Protein AF-A0A1B6HDX4-F1 (afdb_monomer_lite)

Secondary structure (DSSP, 8-state):
-HHHHHHHHHHHHHHHTT-HHHHHIIIIIS--GGGHHHHHHHHHHTHHHHHHSHHHHT--HHHHHHHHH-S--SS-HHHHHHHHHHHHHHHS-TT-TT--HHHHHGGGGGGS-GGGS-HHHIIIIITT-

Organism: NCBI:txid320908

InterPro domains:
  IPR011705 BTB/Kelch-associated [PF07707] (25-124)
  IPR011705 BTB/Kelch-associated 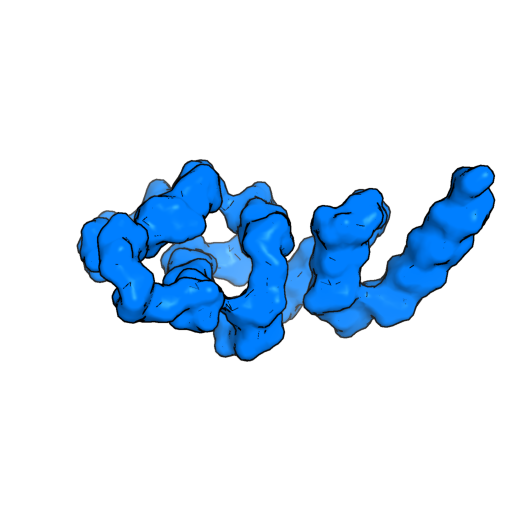[SM00875] (26-127)

Sequence (129 aa):
MTKLKTLSSAYLMNECKNNIRDSLKCAVILDIKEMEPTATEILQSDIKHFLSTNDFKLLDRKIIEFILKLEHLDIEEIELWWALMSWVKYNYDEDTPGTTVREKLGNMLSYVRFLAMSQKEFAEEVVKT

Structure (mmCIF, N/CA/C/O backbone):
data_AF-A0A1B6HDX4-F1
#
_entry.id   AF-A0A1B6HDX4-F1
#
loop_
_atom_site.group_PDB
_atom_site.id
_atom_site.type_symbol
_atom_site.label_atom_id
_atom_site.label_alt_id
_atom_site.label_comp_id
_atom_site.label_asym_id
_atom_site.label_entity_id
_atom_site.label_seq_id
_atom_site.pdbx_PDB_ins_code
_atom_site.Cartn_x
_atom_site.Cartn_y
_atom_site.Cartn_z
_atom_site.occupancy
_atom_site.B_iso_or_equiv
_atom_site.auth_seq_id
_atom_site.auth_comp_id
_atom_site.auth_asym_id
_atom_site.auth_atom_id
_atom_site.pdbx_PDB_model_num
ATOM 1 N N . MET A 1 1 ? 11.974 1.152 -33.489 1.00 61.34 1 MET A N 1
ATOM 2 C CA . MET A 1 1 ? 11.739 1.643 -32.110 1.00 61.34 1 MET A CA 1
ATOM 3 C C . MET A 1 1 ? 12.077 0.627 -31.014 1.00 61.34 1 MET A C 1
ATOM 5 O O . MET A 1 1 ? 12.470 1.055 -29.939 1.00 61.34 1 MET A O 1
ATOM 9 N N . THR A 1 2 ? 12.007 -0.686 -31.258 1.00 72.06 2 THR A N 1
ATOM 10 C CA . THR A 1 2 ? 12.210 -1.731 -30.228 1.00 72.06 2 THR A CA 1
ATOM 11 C C . THR A 1 2 ? 13.604 -1.728 -29.587 1.00 72.06 2 THR A C 1
ATOM 13 O O . THR A 1 2 ? 13.704 -1.793 -28.371 1.00 72.06 2 THR A O 1
ATOM 16 N N . LYS A 1 3 ? 14.677 -1.552 -30.375 1.00 79.00 3 LYS A N 1
ATOM 17 C CA . LYS A 1 3 ? 16.061 -1.529 -29.854 1.00 79.00 3 LYS A CA 1
ATOM 18 C C . LYS A 1 3 ? 16.321 -0.394 -28.859 1.00 79.00 3 LYS A C 1
ATOM 20 O O . LYS A 1 3 ? 17.008 -0.610 -27.870 1.00 79.00 3 LYS A O 1
ATOM 25 N N . LEU A 1 4 ? 15.766 0.794 -29.117 1.00 79.38 4 LEU A N 1
ATOM 26 C CA . LEU A 1 4 ? 15.914 1.937 -28.214 1.00 79.38 4 LEU A CA 1
ATOM 27 C C . LEU A 1 4 ? 15.199 1.665 -26.888 1.00 79.38 4 LEU A C 1
ATOM 29 O O . LEU A 1 4 ? 15.804 1.849 -25.843 1.00 79.38 4 LEU A O 1
ATOM 33 N N . LYS A 1 5 ? 13.965 1.138 -26.936 1.00 79.69 5 LYS A N 1
ATOM 34 C CA . LYS A 1 5 ? 13.219 0.760 -25.726 1.00 79.69 5 LYS A CA 1
ATOM 35 C C . LYS A 1 5 ? 14.004 -0.255 -24.888 1.00 79.69 5 LYS A C 1
ATOM 37 O O . LYS A 1 5 ? 14.185 -0.031 -23.702 1.00 79.69 5 LYS A O 1
ATOM 42 N N . THR A 1 6 ? 14.539 -1.310 -25.506 1.00 83.06 6 THR A N 1
ATOM 43 C CA . THR A 1 6 ? 15.330 -2.332 -24.799 1.00 83.06 6 THR A CA 1
ATOM 44 C C . THR A 1 6 ? 16.599 -1.761 -24.159 1.00 83.06 6 THR A C 1
ATOM 46 O O . THR A 1 6 ? 16.883 -2.066 -23.005 1.00 83.06 6 THR A O 1
ATOM 49 N N . LEU A 1 7 ? 17.350 -0.916 -24.875 1.00 85.75 7 LEU A N 1
ATOM 50 C CA . LEU A 1 7 ? 18.563 -0.288 -24.336 1.00 85.75 7 LEU A CA 1
ATOM 51 C C . LEU A 1 7 ? 18.247 0.670 -23.182 1.00 85.75 7 LEU A C 1
ATOM 53 O O . LEU A 1 7 ? 18.924 0.637 -22.159 1.00 85.75 7 LEU A O 1
ATOM 57 N N . SER A 1 8 ? 17.203 1.491 -23.326 1.00 87.06 8 SER A N 1
ATOM 58 C CA . SER A 1 8 ? 16.762 2.409 -22.276 1.00 87.06 8 SER A CA 1
ATOM 59 C C . SER A 1 8 ? 16.264 1.665 -21.038 1.00 87.06 8 SER A C 1
ATOM 61 O O . SER A 1 8 ? 16.616 2.058 -19.932 1.00 87.06 8 SER A O 1
ATOM 63 N N . SER A 1 9 ? 15.512 0.571 -21.206 1.00 86.94 9 SER A N 1
ATOM 64 C CA . SER A 1 9 ? 15.091 -0.276 -20.087 1.00 86.94 9 SER A CA 1
ATOM 65 C C . SER A 1 9 ? 16.294 -0.875 -19.366 1.00 86.94 9 SER A C 1
ATOM 67 O O . SER A 1 9 ? 16.408 -0.692 -18.164 1.00 86.94 9 SER A O 1
ATOM 69 N N . ALA A 1 10 ? 17.236 -1.502 -20.079 1.00 88.94 10 ALA A N 1
ATOM 70 C CA . ALA A 1 10 ? 18.422 -2.096 -19.455 1.00 88.94 10 ALA A CA 1
ATOM 71 C C . ALA A 1 10 ? 19.260 -1.067 -18.674 1.00 88.94 10 ALA A C 1
ATOM 73 O O . ALA A 1 10 ? 19.734 -1.356 -17.576 1.00 88.94 10 ALA A O 1
ATOM 74 N N . TYR A 1 11 ? 19.405 0.145 -19.220 1.00 91.50 11 TYR A N 1
ATOM 75 C CA . TYR A 1 11 ? 20.074 1.247 -18.534 1.00 91.50 11 TYR A CA 1
ATOM 76 C C . TYR A 1 11 ? 19.335 1.647 -17.248 1.00 91.50 11 TYR A C 1
ATOM 78 O O . TYR A 1 11 ? 19.930 1.639 -16.175 1.00 91.50 11 TYR A O 1
ATOM 86 N N . LEU A 1 12 ? 18.028 1.923 -17.333 1.00 89.31 12 LEU A N 1
ATOM 87 C CA . LEU A 1 12 ? 17.214 2.312 -16.176 1.00 89.31 12 LEU A CA 1
ATOM 88 C C . LEU A 1 12 ? 17.190 1.230 -15.095 1.00 89.31 12 LEU A C 1
ATOM 90 O O . LEU A 1 12 ? 17.316 1.543 -13.917 1.00 89.31 12 LEU A O 1
ATOM 94 N N . MET A 1 13 ? 17.095 -0.042 -15.484 1.00 88.56 13 MET A N 1
ATOM 95 C CA . MET A 1 13 ? 17.151 -1.155 -14.540 1.00 88.56 13 MET A CA 1
ATOM 96 C C . MET A 1 13 ? 18.455 -1.146 -13.740 1.00 88.56 13 MET A C 1
ATOM 98 O O . MET A 1 13 ? 18.437 -1.351 -12.530 1.00 88.56 13 MET A O 1
ATOM 102 N N . ASN A 1 14 ? 19.592 -0.882 -14.387 1.00 90.94 14 ASN A N 1
ATOM 103 C CA . ASN A 1 14 ? 20.873 -0.861 -13.692 1.00 90.94 14 ASN A CA 1
ATOM 104 C C . ASN A 1 14 ? 21.015 0.326 -12.730 1.00 90.94 14 ASN A C 1
ATOM 106 O O . ASN A 1 14 ? 21.530 0.143 -11.628 1.00 90.94 14 ASN A O 1
ATOM 110 N N . GLU A 1 15 ? 20.568 1.512 -13.141 1.00 91.19 15 GLU A N 1
ATOM 111 C CA . GLU A 1 15 ? 20.725 2.737 -12.352 1.00 91.19 15 GLU A CA 1
ATOM 112 C C . GLU A 1 15 ? 19.704 2.836 -11.209 1.00 91.19 15 GLU A C 1
ATOM 114 O O . GLU A 1 15 ? 20.027 3.311 -10.122 1.00 91.19 15 GLU A O 1
ATOM 119 N N . CYS A 1 16 ? 18.472 2.365 -11.421 1.00 90.56 16 CYS A N 1
ATOM 120 C CA . CYS A 1 16 ? 17.381 2.552 -10.466 1.00 90.56 16 CYS A CA 1
ATOM 121 C C . CYS A 1 16 ? 17.292 1.457 -9.392 1.00 90.56 16 CYS A C 1
ATOM 123 O O . CYS A 1 16 ? 16.670 1.699 -8.359 1.00 90.56 16 CYS A O 1
ATOM 125 N N . LYS A 1 17 ? 17.930 0.291 -9.580 1.00 87.12 17 LYS A N 1
ATOM 126 C CA . LYS A 1 17 ? 17.814 -0.895 -8.697 1.00 87.12 17 LYS A CA 1
ATOM 127 C C . LYS A 1 17 ? 18.252 -0.718 -7.239 1.00 87.12 17 LYS A C 1
ATOM 129 O O . LYS A 1 17 ? 18.082 -1.636 -6.458 1.00 87.12 17 LYS A O 1
ATOM 134 N N . ASN A 1 18 ? 18.862 0.405 -6.869 1.00 88.25 18 ASN A N 1
ATOM 135 C CA . ASN A 1 18 ? 19.285 0.662 -5.485 1.00 88.25 18 ASN A CA 1
ATOM 136 C C . ASN A 1 18 ? 18.431 1.737 -4.797 1.00 88.25 18 ASN A C 1
ATOM 138 O O . ASN A 1 18 ? 18.654 2.051 -3.632 1.00 88.25 18 ASN A O 1
ATOM 142 N N . ASN A 1 19 ? 17.480 2.337 -5.515 1.00 91.31 19 ASN A N 1
ATOM 143 C CA . ASN A 1 19 ? 16.580 3.346 -4.980 1.00 91.31 19 ASN A CA 1
ATOM 144 C C . ASN A 1 19 ? 15.139 2.862 -5.133 1.00 91.31 19 ASN A C 1
ATOM 146 O O . ASN A 1 19 ? 14.654 2.678 -6.249 1.00 91.31 19 ASN A O 1
ATOM 150 N N . ILE A 1 20 ? 14.445 2.683 -4.009 1.00 93.50 20 ILE A N 1
ATOM 151 C CA . ILE A 1 20 ? 13.087 2.139 -4.005 1.00 93.50 20 ILE A CA 1
ATOM 152 C C . ILE A 1 20 ? 12.113 2.983 -4.835 1.00 93.50 20 ILE A C 1
ATOM 154 O O . ILE A 1 20 ? 11.350 2.447 -5.634 1.00 93.50 20 ILE A O 1
ATOM 158 N N . ARG A 1 21 ? 12.172 4.313 -4.722 1.00 93.69 21 ARG A N 1
ATOM 159 C CA . ARG A 1 21 ? 11.274 5.213 -5.453 1.00 93.69 21 ARG A CA 1
ATOM 160 C C . ARG A 1 21 ? 11.500 5.107 -6.955 1.00 93.69 21 ARG A C 1
ATOM 162 O O . ARG A 1 21 ? 10.538 5.063 -7.720 1.00 93.69 21 ARG A O 1
ATOM 169 N N . ASP A 1 22 ? 12.755 5.077 -7.380 1.00 94.12 22 ASP A N 1
ATOM 170 C CA . ASP A 1 22 ? 13.087 5.033 -8.800 1.00 94.12 22 ASP A CA 1
ATOM 171 C C . ASP A 1 22 ? 12.817 3.637 -9.385 1.00 94.12 22 ASP A C 1
ATOM 173 O O . ASP A 1 22 ? 12.294 3.531 -10.495 1.00 94.12 22 ASP A O 1
ATOM 177 N N . SER A 1 23 ? 13.050 2.574 -8.608 1.00 95.12 23 SER A N 1
ATOM 178 C CA . SER A 1 23 ? 12.652 1.202 -8.951 1.00 95.12 23 SER A CA 1
ATOM 179 C C . SER A 1 23 ? 11.136 1.070 -9.119 1.00 95.12 23 SER A C 1
ATOM 181 O O . SER A 1 23 ? 10.678 0.572 -10.147 1.00 95.12 23 SER A O 1
ATOM 183 N N . LEU A 1 24 ? 10.346 1.587 -8.171 1.00 96.19 24 LEU A N 1
ATOM 184 C CA . LEU A 1 24 ? 8.881 1.594 -8.247 1.00 96.19 24 LEU A CA 1
ATOM 185 C C . LEU A 1 24 ? 8.370 2.416 -9.437 1.00 96.19 24 LEU A C 1
ATOM 187 O O . LEU A 1 24 ? 7.452 1.991 -10.134 1.00 96.19 24 LEU A O 1
ATOM 191 N N . LYS A 1 25 ? 8.978 3.575 -9.722 1.00 95.94 25 LYS A N 1
ATOM 192 C CA . LYS A 1 25 ? 8.643 4.368 -10.917 1.00 95.94 25 LYS A CA 1
ATOM 193 C C . LYS A 1 25 ? 8.928 3.600 -12.204 1.00 95.94 25 LYS A C 1
ATOM 195 O O . LYS A 1 25 ? 8.096 3.627 -13.109 1.00 95.94 25 LYS A O 1
ATOM 200 N N . CYS A 1 26 ? 10.066 2.912 -12.291 1.00 95.81 26 CYS A N 1
ATOM 201 C CA . CYS A 1 26 ? 10.395 2.089 -13.453 1.00 95.81 26 CYS A CA 1
ATOM 202 C C . CYS A 1 26 ? 9.380 0.961 -13.646 1.00 95.81 26 CYS A C 1
ATOM 204 O O . CYS A 1 26 ? 8.860 0.799 -14.748 1.00 95.81 26 CYS A O 1
ATOM 206 N N . ALA A 1 27 ? 9.066 0.238 -12.572 1.00 96.25 27 ALA A N 1
ATOM 207 C CA . ALA A 1 27 ? 8.120 -0.868 -12.596 1.00 96.25 27 ALA A CA 1
ATOM 208 C C . ALA A 1 27 ? 6.704 -0.409 -12.988 1.00 96.25 27 ALA A C 1
ATOM 210 O O . ALA A 1 27 ? 6.111 -0.940 -13.919 1.00 96.25 27 ALA A O 1
ATOM 211 N N . VAL A 1 28 ? 6.184 0.625 -12.322 1.00 96.81 28 VAL A N 1
ATOM 212 C CA . VAL A 1 28 ? 4.751 0.957 -12.364 1.00 96.81 28 VAL A CA 1
ATOM 213 C C . VAL A 1 28 ? 4.417 2.078 -13.348 1.00 96.81 28 VAL A C 1
ATOM 215 O O . VAL A 1 28 ? 3.409 2.017 -14.050 1.00 96.81 28 VAL A O 1
ATOM 218 N N . ILE A 1 29 ? 5.228 3.138 -13.395 1.00 96.56 29 ILE A N 1
ATOM 219 C CA . ILE A 1 29 ? 4.933 4.328 -14.212 1.00 96.56 29 ILE A CA 1
ATOM 220 C C . ILE A 1 29 ? 5.486 4.169 -15.626 1.00 96.56 29 ILE A C 1
ATOM 222 O O . ILE A 1 29 ? 4.811 4.526 -16.591 1.00 96.56 29 ILE A O 1
ATOM 226 N N . LEU A 1 30 ? 6.702 3.631 -15.750 1.00 93.69 30 LEU A N 1
ATOM 227 C CA . LEU A 1 30 ? 7.348 3.380 -17.042 1.00 93.69 30 LEU A CA 1
ATOM 228 C C . LEU A 1 30 ? 7.006 2.002 -17.634 1.00 93.69 30 LEU A C 1
ATOM 230 O O . LEU A 1 30 ? 7.422 1.7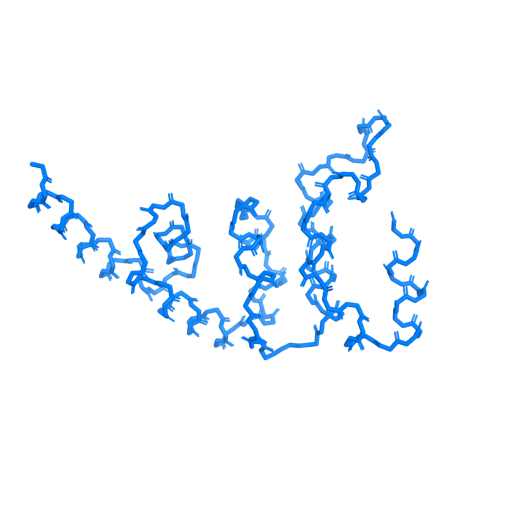27 -18.761 1.00 93.69 30 LEU A O 1
ATOM 234 N N . ASP A 1 31 ? 6.247 1.172 -16.906 1.00 93.62 31 ASP A N 1
ATOM 235 C CA . ASP A 1 31 ? 5.817 -0.177 -17.317 1.00 93.62 31 ASP A CA 1
ATOM 236 C C . ASP A 1 31 ? 7.005 -1.070 -17.734 1.00 93.62 31 ASP A C 1
ATOM 2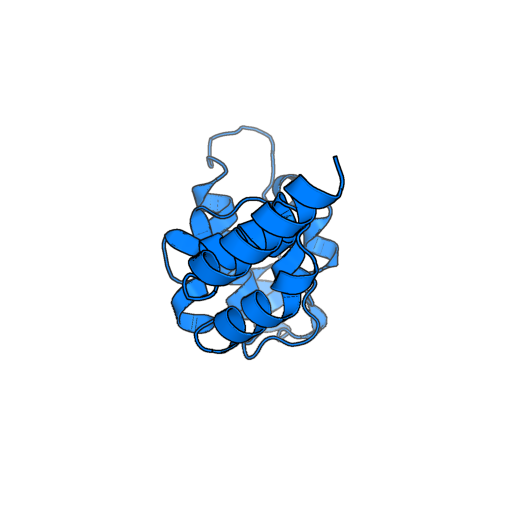38 O O . ASP A 1 31 ? 6.950 -1.827 -18.707 1.00 93.62 31 ASP A O 1
ATOM 242 N N . ILE A 1 32 ? 8.128 -0.950 -17.014 1.00 93.75 32 ILE A N 1
ATOM 243 C CA . ILE A 1 32 ? 9.281 -1.851 -17.133 1.00 93.75 32 ILE A CA 1
ATOM 244 C C . ILE A 1 32 ? 9.035 -3.009 -16.169 1.00 93.75 32 ILE A C 1
ATOM 246 O O . ILE A 1 32 ? 9.548 -3.023 -15.052 1.00 93.75 32 ILE A O 1
ATOM 250 N N . LYS A 1 33 ? 8.205 -3.964 -16.589 1.00 91.94 33 LYS A N 1
ATOM 251 C CA . LYS A 1 33 ? 7.739 -5.085 -15.753 1.00 91.94 33 LYS A CA 1
ATOM 252 C C . LYS A 1 33 ? 8.872 -5.915 -15.163 1.00 91.94 33 LYS A C 1
ATOM 254 O O . LYS A 1 33 ? 8.748 -6.460 -14.074 1.00 91.94 33 LYS A O 1
ATOM 259 N N . GLU A 1 34 ? 10.006 -5.969 -15.849 1.00 93.38 34 GLU A N 1
ATOM 260 C CA . GLU A 1 34 ? 11.215 -6.635 -15.376 1.00 93.38 34 GLU A CA 1
ATOM 261 C C . GLU A 1 34 ? 11.779 -6.010 -14.084 1.00 93.38 34 GLU A C 1
ATOM 263 O O . GLU A 1 34 ? 12.553 -6.666 -13.393 1.00 93.38 34 GLU A O 1
ATOM 268 N N . MET A 1 35 ? 11.385 -4.777 -13.731 1.00 94.06 35 MET A N 1
ATOM 269 C CA . MET A 1 35 ? 11.740 -4.128 -12.463 1.00 94.06 35 MET A CA 1
ATOM 270 C C . MET A 1 35 ? 10.814 -4.468 -11.301 1.00 94.06 35 MET A C 1
ATOM 272 O O . MET A 1 35 ? 11.189 -4.192 -10.164 1.00 94.06 35 MET A O 1
ATOM 276 N N . GLU A 1 36 ? 9.632 -5.046 -11.532 1.00 95.00 36 GLU A N 1
ATOM 277 C CA . GLU A 1 36 ? 8.693 -5.361 -10.446 1.00 95.00 36 GLU A CA 1
ATOM 278 C C . GLU A 1 36 ? 9.308 -6.268 -9.363 1.00 95.00 36 GLU A C 1
ATOM 280 O O . GLU A 1 36 ? 9.172 -5.922 -8.184 1.00 95.00 36 GLU A O 1
ATOM 285 N N . PRO A 1 37 ? 10.039 -7.359 -9.693 1.00 93.88 37 PRO A N 1
ATOM 286 C CA . PRO A 1 37 ? 10.656 -8.210 -8.675 1.00 93.88 37 PRO A CA 1
ATOM 287 C C . PRO A 1 37 ? 11.681 -7.449 -7.832 1.00 93.88 37 PRO A C 1
ATOM 289 O O . PRO A 1 37 ? 11.625 -7.492 -6.608 1.00 93.88 37 PRO A O 1
ATOM 292 N N . THR A 1 38 ? 12.563 -6.683 -8.480 1.00 93.88 38 THR A N 1
ATOM 293 C CA . THR A 1 38 ? 13.591 -5.881 -7.805 1.00 93.88 38 THR A CA 1
ATOM 294 C C . THR A 1 38 ? 12.977 -4.786 -6.934 1.00 93.88 38 THR A C 1
ATOM 296 O O . THR A 1 38 ? 13.382 -4.611 -5.791 1.00 93.88 38 THR A O 1
ATOM 299 N N . ALA A 1 39 ? 11.965 -4.070 -7.433 1.00 95.38 39 ALA A N 1
ATOM 300 C CA . ALA A 1 39 ? 11.268 -3.050 -6.656 1.00 95.38 39 ALA A CA 1
ATOM 301 C C . ALA A 1 39 ? 10.579 -3.651 -5.422 1.00 95.38 39 ALA A C 1
ATOM 303 O O . ALA A 1 39 ? 10.628 -3.059 -4.346 1.00 95.38 39 ALA A O 1
ATOM 304 N N . THR A 1 40 ? 9.975 -4.833 -5.570 1.00 95.19 40 THR A N 1
ATOM 305 C CA . THR A 1 40 ? 9.307 -5.550 -4.475 1.00 95.19 40 THR A CA 1
ATOM 306 C C . THR A 1 40 ? 10.309 -6.048 -3.436 1.00 95.19 40 THR A C 1
ATOM 308 O O . THR A 1 40 ? 10.072 -5.878 -2.245 1.00 95.19 40 THR A O 1
ATOM 311 N N . GLU A 1 41 ? 11.445 -6.598 -3.865 1.00 93.62 41 GLU A N 1
ATOM 312 C CA . GLU A 1 41 ? 12.512 -7.071 -2.974 1.00 93.62 41 GLU A CA 1
ATOM 313 C C . GLU A 1 41 ? 13.089 -5.929 -2.125 1.00 93.62 41 GLU A C 1
ATOM 315 O O . GLU A 1 41 ? 13.154 -6.033 -0.900 1.00 93.62 41 GLU A O 1
ATOM 320 N N . ILE A 1 42 ? 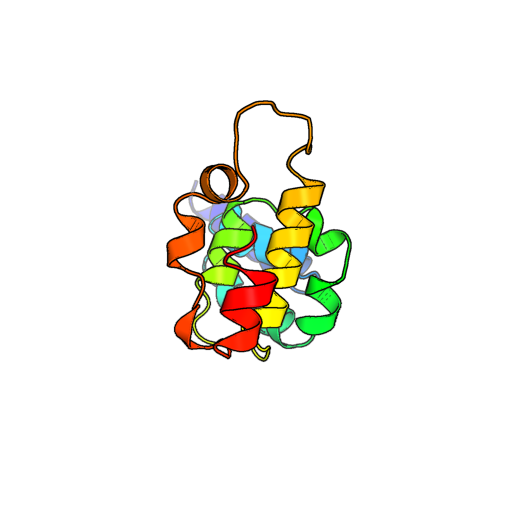13.429 -4.797 -2.755 1.00 92.94 42 ILE A N 1
ATOM 321 C CA . ILE A 1 42 ? 13.919 -3.610 -2.037 1.00 92.94 42 ILE A CA 1
ATOM 322 C C . ILE A 1 42 ? 12.848 -3.098 -1.077 1.00 92.94 42 ILE A C 1
ATOM 324 O O . ILE A 1 42 ? 13.163 -2.785 0.071 1.00 92.94 42 ILE A O 1
ATOM 328 N N . LEU A 1 43 ? 11.588 -3.027 -1.529 1.00 95.00 43 LEU A N 1
ATOM 329 C CA . LEU A 1 43 ? 10.483 -2.570 -0.694 1.00 95.00 43 LEU A CA 1
ATOM 330 C C . LEU A 1 43 ? 10.384 -3.432 0.560 1.00 95.00 43 LEU A C 1
ATOM 332 O O . LEU A 1 43 ? 10.408 -2.891 1.655 1.00 95.00 43 LEU A O 1
ATOM 336 N N . GLN A 1 44 ? 10.311 -4.755 0.400 1.00 93.75 44 GLN A N 1
ATOM 337 C CA . GLN A 1 44 ? 10.169 -5.699 1.508 1.00 93.75 44 GLN A CA 1
ATOM 338 C C . GLN A 1 44 ? 11.342 -5.631 2.488 1.00 93.75 44 GLN A C 1
ATOM 340 O O . GLN A 1 44 ? 11.120 -5.746 3.689 1.00 93.75 44 GLN A O 1
ATOM 345 N N . SER A 1 45 ? 12.565 -5.387 2.006 1.00 92.75 45 SER A N 1
ATOM 346 C CA . SER A 1 45 ? 13.752 -5.323 2.867 1.00 92.75 45 SER A CA 1
ATOM 347 C C . SER A 1 45 ? 13.725 -4.194 3.909 1.00 92.75 45 SER A C 1
ATOM 349 O O . SER A 1 45 ? 14.384 -4.317 4.939 1.00 92.75 45 SER A O 1
ATOM 351 N N . ASP A 1 46 ? 12.965 -3.118 3.664 1.00 90.44 46 ASP A N 1
ATOM 352 C CA . ASP A 1 46 ? 12.921 -1.934 4.537 1.00 90.44 46 ASP A CA 1
ATOM 353 C C . ASP A 1 46 ? 11.517 -1.299 4.624 1.00 90.44 46 ASP A C 1
ATOM 355 O O . ASP A 1 46 ? 11.359 -0.096 4.845 1.00 90.44 46 ASP A O 1
ATOM 359 N N . ILE A 1 47 ? 10.460 -2.094 4.422 1.00 94.62 47 ILE A N 1
ATOM 360 C CA . ILE A 1 47 ? 9.097 -1.580 4.210 1.00 94.62 47 ILE A CA 1
ATOM 361 C C . ILE A 1 47 ? 8.596 -0.724 5.376 1.00 94.62 47 ILE A C 1
ATOM 363 O O . ILE A 1 47 ? 8.088 0.373 5.149 1.00 94.62 47 ILE A O 1
ATOM 367 N N . LYS A 1 48 ? 8.773 -1.174 6.624 1.00 93.38 48 LYS A N 1
ATOM 368 C CA . LYS A 1 48 ? 8.298 -0.445 7.813 1.00 93.38 48 LYS A CA 1
ATOM 369 C C . LYS A 1 48 ? 8.912 0.949 7.897 1.00 93.38 48 LYS A C 1
ATOM 371 O O . LYS A 1 48 ? 8.207 1.930 8.129 1.00 93.38 48 LYS A O 1
ATOM 376 N N . HIS A 1 49 ? 10.222 1.043 7.676 1.00 93.31 49 HIS A N 1
ATOM 377 C CA . HIS A 1 49 ? 10.912 2.324 7.660 1.00 93.31 49 HIS A CA 1
ATOM 378 C C . HIS A 1 49 ? 10.450 3.160 6.466 1.00 93.31 49 HIS A C 1
ATOM 380 O O . HIS A 1 49 ? 10.021 4.296 6.669 1.00 93.31 49 HIS A O 1
ATOM 386 N N . PHE A 1 50 ? 10.427 2.595 5.254 1.00 95.12 50 PHE A N 1
ATOM 387 C CA . PHE A 1 50 ? 10.019 3.303 4.041 1.00 95.12 50 PHE A CA 1
ATOM 388 C C . PHE A 1 50 ? 8.625 3.935 4.160 1.00 95.12 50 PHE A C 1
ATOM 390 O O . PHE A 1 50 ? 8.480 5.122 3.861 1.00 95.12 50 PHE A O 1
ATOM 397 N N . LEU A 1 51 ? 7.631 3.196 4.668 1.00 95.62 51 LEU A N 1
ATOM 398 C CA . LEU A 1 51 ? 6.259 3.683 4.878 1.00 95.62 51 LEU A CA 1
ATOM 399 C C . LEU A 1 51 ? 6.177 4.909 5.805 1.00 95.62 51 LEU A C 1
ATOM 401 O O . LEU A 1 51 ? 5.268 5.727 5.668 1.00 95.62 51 LEU A O 1
ATOM 405 N N . SER A 1 52 ? 7.131 5.067 6.727 1.00 93.62 52 SER A N 1
ATOM 406 C CA . SER A 1 52 ? 7.189 6.217 7.639 1.00 93.62 52 SER A CA 1
ATOM 407 C C . SER A 1 52 ? 7.830 7.469 7.020 1.00 93.62 52 SER A C 1
ATOM 409 O O . SER A 1 52 ? 7.676 8.580 7.540 1.00 93.62 52 SER A O 1
ATOM 411 N N . THR A 1 53 ? 8.545 7.319 5.900 1.00 94.69 53 THR A N 1
ATOM 412 C CA . THR A 1 53 ? 9.311 8.405 5.278 1.00 94.69 53 THR A CA 1
ATOM 413 C C . THR A 1 53 ? 8.439 9.375 4.478 1.00 94.69 53 THR A C 1
ATOM 415 O O . THR A 1 53 ? 7.321 9.077 4.053 1.00 94.69 53 THR A O 1
ATOM 418 N N . ASN A 1 54 ? 8.984 10.562 4.199 1.00 94.25 54 ASN A N 1
ATOM 419 C CA . ASN A 1 54 ? 8.367 11.483 3.244 1.00 94.25 54 ASN A CA 1
ATOM 420 C C . ASN A 1 54 ? 8.442 10.968 1.799 1.00 94.25 54 ASN A C 1
ATOM 422 O O . ASN A 1 54 ? 7.599 11.353 0.993 1.00 94.25 54 ASN A O 1
ATOM 426 N N . ASP A 1 55 ? 9.392 10.085 1.473 1.00 93.81 55 ASP A N 1
ATOM 427 C CA . ASP A 1 55 ? 9.477 9.497 0.134 1.00 93.81 55 ASP A CA 1
ATOM 428 C C . ASP A 1 55 ? 8.226 8.677 -0.199 1.00 93.81 55 ASP A C 1
ATOM 430 O O . ASP A 1 55 ? 7.735 8.764 -1.324 1.00 93.81 55 ASP A O 1
ATOM 434 N N . PHE A 1 56 ? 7.657 7.959 0.776 1.00 96.38 56 PHE A N 1
ATOM 435 C CA . PHE A 1 56 ? 6.386 7.254 0.596 1.00 96.38 56 PHE A CA 1
ATOM 436 C C . PHE A 1 56 ? 5.223 8.217 0.306 1.00 96.38 56 PHE A C 1
ATOM 438 O O . PHE A 1 56 ? 4.433 7.996 -0.611 1.00 96.38 56 PHE A O 1
ATOM 445 N N . LYS A 1 57 ? 5.136 9.334 1.039 1.00 95.38 57 LYS A N 1
ATOM 446 C CA . LYS A 1 57 ? 4.069 10.343 0.871 1.00 95.38 57 LYS A CA 1
ATOM 447 C C . LYS A 1 57 ? 4.095 11.010 -0.507 1.00 95.38 57 LYS A C 1
ATOM 449 O O . LYS A 1 57 ? 3.057 11.452 -0.986 1.00 95.38 57 LYS A O 1
ATOM 454 N N . LEU A 1 58 ? 5.265 11.057 -1.141 1.00 95.31 58 LEU A N 1
ATOM 455 C CA . LEU A 1 58 ? 5.489 11.641 -2.466 1.00 95.31 58 LEU A CA 1
ATOM 456 C C . LEU A 1 58 ? 5.234 10.663 -3.626 1.00 95.31 58 LEU A C 1
ATOM 458 O O . LEU A 1 58 ? 5.458 11.018 -4.786 1.00 95.31 58 LEU A O 1
ATOM 462 N N . LEU A 1 59 ? 4.820 9.424 -3.345 1.00 96.88 59 LEU A N 1
ATOM 463 C CA . LEU A 1 59 ? 4.544 8.441 -4.387 1.00 96.88 59 LEU A CA 1
ATOM 464 C C . LEU A 1 59 ? 3.289 8.791 -5.189 1.00 96.88 59 LEU A C 1
ATOM 466 O O . LEU A 1 59 ? 2.294 9.286 -4.659 1.00 96.88 59 LEU A O 1
ATOM 470 N N . ASP A 1 60 ? 3.331 8.460 -6.479 1.00 96.62 60 ASP A N 1
ATOM 471 C CA . ASP A 1 60 ? 2.172 8.539 -7.364 1.00 96.62 60 ASP A CA 1
ATOM 472 C C . ASP A 1 60 ? 1.101 7.521 -6.945 1.00 96.62 60 ASP A C 1
ATOM 474 O O . ASP A 1 60 ? 1.417 6.405 -6.521 1.00 96.62 60 ASP A O 1
ATOM 478 N N . ARG A 1 61 ? -0.174 7.875 -7.134 1.00 96.19 61 ARG A N 1
ATOM 479 C CA . ARG A 1 61 ? -1.322 7.010 -6.833 1.00 96.19 61 ARG A CA 1
ATOM 480 C C . ARG A 1 61 ? -1.188 5.608 -7.438 1.00 96.19 61 ARG A C 1
ATOM 482 O O . ARG A 1 61 ? -1.526 4.638 -6.771 1.00 96.19 61 ARG A O 1
ATOM 489 N N . LYS A 1 62 ? -0.674 5.471 -8.666 1.00 96.94 62 LYS A N 1
ATOM 490 C CA . LYS A 1 62 ? -0.484 4.157 -9.307 1.00 96.94 62 LYS A CA 1
ATOM 491 C C . LYS A 1 62 ? 0.509 3.283 -8.546 1.00 96.94 62 LYS A C 1
ATOM 493 O O . LYS A 1 62 ? 0.334 2.070 -8.493 1.00 96.94 62 LYS A O 1
ATOM 498 N N . ILE A 1 63 ? 1.539 3.891 -7.957 1.00 97.75 63 ILE A N 1
ATOM 499 C CA . ILE A 1 63 ? 2.521 3.177 -7.137 1.00 97.75 63 ILE A CA 1
ATOM 500 C C . ILE A 1 63 ? 1.881 2.753 -5.812 1.00 97.75 63 ILE A C 1
ATOM 502 O O . ILE A 1 63 ? 2.076 1.619 -5.390 1.00 97.75 63 ILE A O 1
ATOM 506 N N . ILE A 1 64 ? 1.066 3.613 -5.192 1.00 97.75 64 ILE A N 1
ATOM 507 C CA . ILE A 1 64 ? 0.290 3.237 -4.000 1.00 97.75 64 ILE A CA 1
ATOM 508 C C . ILE A 1 64 ? -0.632 2.051 -4.309 1.00 97.75 64 ILE A C 1
ATOM 510 O O . ILE A 1 64 ? -0.632 1.065 -3.580 1.00 97.75 64 ILE A O 1
ATOM 514 N N . GLU A 1 65 ? -1.355 2.096 -5.430 1.00 97.31 65 GLU A N 1
ATOM 515 C CA . GLU A 1 65 ? -2.193 0.985 -5.893 1.00 97.31 65 GLU A CA 1
ATOM 516 C C . GLU A 1 65 ? -1.401 -0.303 -6.119 1.00 97.31 65 GLU A C 1
ATOM 518 O O . GLU A 1 65 ? -1.886 -1.380 -5.778 1.00 97.31 65 GLU A O 1
ATOM 523 N N . PHE A 1 66 ? -0.198 -0.208 -6.689 1.00 97.19 66 PHE A N 1
ATOM 524 C CA . PHE A 1 66 ? 0.699 -1.350 -6.850 1.00 97.19 66 PHE A CA 1
ATOM 525 C C . PHE A 1 66 ? 1.069 -1.959 -5.493 1.00 97.19 66 PHE A C 1
ATOM 527 O O . PHE A 1 66 ? 0.907 -3.162 -5.315 1.00 97.19 66 PHE A O 1
ATOM 534 N N . ILE A 1 67 ? 1.480 -1.137 -4.522 1.00 97.06 67 ILE A N 1
ATOM 535 C CA . ILE A 1 67 ? 1.864 -1.600 -3.180 1.00 97.06 67 ILE A CA 1
ATOM 536 C C . ILE A 1 67 ? 0.687 -2.289 -2.479 1.00 97.06 67 ILE A C 1
ATOM 538 O O . ILE A 1 67 ? 0.852 -3.390 -1.965 1.00 97.06 67 ILE A O 1
ATOM 542 N N . LEU A 1 68 ? -0.511 -1.693 -2.507 1.00 96.81 68 LEU A N 1
ATOM 543 C CA . LEU A 1 68 ? -1.711 -2.278 -1.889 1.00 96.81 68 LEU A CA 1
ATOM 544 C C . LEU A 1 68 ? -2.096 -3.638 -2.503 1.00 96.81 68 LEU A C 1
ATOM 546 O O . LEU A 1 68 ? -2.706 -4.468 -1.836 1.00 96.81 68 LEU A O 1
ATOM 550 N N . LYS A 1 69 ? -1.743 -3.882 -3.770 1.00 96.06 69 LYS A N 1
ATOM 551 C CA . LYS A 1 69 ? -2.020 -5.145 -4.471 1.00 96.06 69 LYS A CA 1
ATOM 552 C C . LYS A 1 69 ? -1.002 -6.250 -4.192 1.00 96.06 69 LYS A C 1
ATOM 554 O O . LYS A 1 69 ? -1.288 -7.397 -4.526 1.00 96.06 69 LYS A O 1
ATOM 559 N N . LEU A 1 70 ? 0.160 -5.943 -3.613 1.00 94.56 70 LEU A N 1
ATOM 560 C CA . LEU A 1 70 ? 1.186 -6.948 -3.326 1.00 94.56 70 LEU A CA 1
ATOM 561 C C . LEU A 1 70 ? 0.655 -7.963 -2.316 1.00 94.56 70 LEU A C 1
ATOM 563 O O . LEU A 1 70 ? 0.359 -7.596 -1.183 1.00 94.56 70 LEU A O 1
ATOM 567 N N . GLU A 1 71 ? 0.540 -9.233 -2.717 1.00 88.31 71 GLU A N 1
ATOM 568 C CA . GLU A 1 71 ? -0.020 -10.318 -1.890 1.00 88.31 71 GLU A CA 1
ATOM 569 C C . GLU A 1 71 ? 0.763 -10.560 -0.595 1.00 88.31 71 GLU A C 1
ATOM 571 O O . GLU A 1 71 ? 0.179 -10.948 0.417 1.00 88.31 71 GLU A O 1
ATOM 576 N N . HIS A 1 72 ? 2.071 -10.304 -0.622 1.00 86.31 72 HIS A N 1
ATOM 577 C CA . HIS A 1 72 ? 2.973 -10.532 0.497 1.00 86.31 72 HIS A CA 1
ATOM 578 C C . HIS A 1 72 ? 3.772 -9.267 0.805 1.00 86.31 72 HIS A C 1
ATOM 580 O O . HIS A 1 72 ? 4.584 -8.814 -0.004 1.00 86.31 72 HIS A O 1
ATOM 586 N N . LEU A 1 73 ? 3.552 -8.721 1.998 1.00 90.62 73 LEU A N 1
ATOM 587 C CA . LEU A 1 73 ? 4.326 -7.641 2.597 1.00 90.62 73 LEU A CA 1
ATOM 588 C C . LEU A 1 73 ? 4.609 -8.026 4.050 1.00 90.62 73 LEU A C 1
ATOM 590 O O . LEU A 1 73 ? 3.705 -8.494 4.737 1.00 90.62 73 LEU A O 1
ATOM 594 N N . ASP A 1 74 ? 5.845 -7.839 4.513 1.00 91.81 74 ASP A N 1
ATOM 595 C CA . ASP A 1 74 ? 6.260 -8.186 5.882 1.00 91.81 74 ASP A CA 1
ATOM 596 C C . ASP A 1 74 ? 5.872 -7.086 6.893 1.00 91.81 74 ASP A C 1
ATOM 598 O O . ASP A 1 74 ? 6.710 -6.488 7.572 1.00 91.81 74 ASP A O 1
ATOM 602 N N . ILE A 1 75 ? 4.579 -6.749 6.916 1.00 95.06 75 ILE A N 1
ATOM 603 C CA . ILE A 1 75 ? 3.957 -5.746 7.792 1.00 95.06 75 ILE A CA 1
ATOM 604 C C . ILE A 1 75 ? 2.539 -6.165 8.159 1.00 95.06 75 ILE A C 1
ATOM 606 O O . ILE A 1 75 ? 1.894 -6.937 7.447 1.00 95.06 75 ILE A O 1
ATOM 610 N N . GLU A 1 76 ? 2.024 -5.592 9.239 1.00 95.12 76 GLU A N 1
ATOM 611 C CA . GLU A 1 76 ? 0.611 -5.716 9.562 1.00 95.12 76 GLU A CA 1
ATOM 612 C C . GLU A 1 76 ? -0.222 -4.797 8.659 1.00 95.12 76 GLU A C 1
ATOM 614 O O . GLU A 1 76 ? 0.178 -3.679 8.320 1.00 95.12 76 GLU A O 1
ATOM 619 N N . GLU A 1 77 ? -1.422 -5.241 8.279 1.00 95.81 77 GLU A N 1
ATOM 620 C CA . GLU A 1 77 ? -2.289 -4.461 7.387 1.00 95.81 77 GLU A CA 1
ATOM 621 C C . GLU A 1 77 ? -2.691 -3.111 8.017 1.00 95.81 77 GLU A C 1
ATOM 623 O O . GLU A 1 77 ? -2.898 -2.126 7.308 1.00 95.81 77 GLU A O 1
ATOM 628 N N . ILE A 1 78 ? -2.747 -3.030 9.352 1.00 96.19 78 ILE A N 1
ATOM 629 C CA . ILE A 1 78 ? -3.000 -1.772 10.064 1.00 96.19 78 ILE A CA 1
ATOM 630 C C . ILE A 1 78 ? -1.860 -0.753 9.887 1.00 96.19 78 ILE A C 1
ATOM 632 O O . ILE A 1 78 ? -2.126 0.436 9.712 1.00 96.19 78 ILE A O 1
ATOM 636 N N . GLU A 1 79 ? -0.600 -1.202 9.824 1.00 96.62 79 GLU A N 1
ATOM 637 C CA . GLU A 1 79 ? 0.551 -0.329 9.553 1.00 96.62 79 GLU A CA 1
ATOM 638 C C . GLU A 1 79 ? 0.465 0.250 8.131 1.00 96.62 79 GLU A C 1
ATOM 640 O O . GLU A 1 79 ? 0.712 1.441 7.913 1.00 96.62 79 GLU A O 1
ATOM 645 N N . LEU A 1 80 ? 0.044 -0.574 7.163 1.00 96.75 80 LEU A N 1
ATOM 646 C CA . LEU A 1 80 ? -0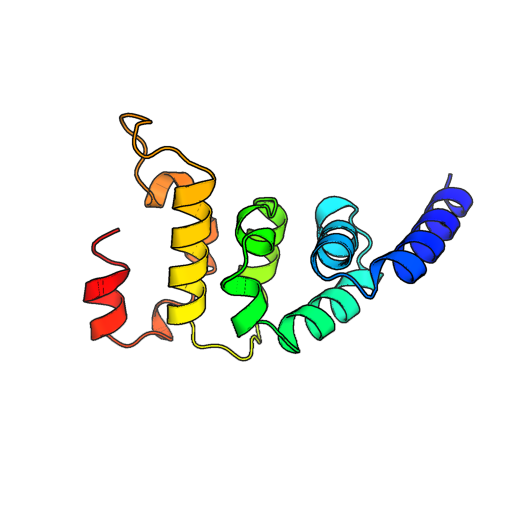.191 -0.142 5.785 1.00 96.75 80 LEU A CA 1
ATOM 647 C C . LEU A 1 80 ? -1.345 0.865 5.692 1.00 96.75 80 LEU A C 1
ATOM 649 O O . LEU A 1 80 ? -1.248 1.850 4.956 1.00 96.75 80 LEU A O 1
ATOM 653 N N . TRP A 1 81 ? -2.414 0.655 6.465 1.00 96.38 81 TRP A N 1
ATOM 654 C CA . TRP A 1 81 ? -3.533 1.592 6.557 1.00 96.38 81 TRP A CA 1
ATOM 655 C C . TRP A 1 81 ? -3.092 2.959 7.083 1.00 96.38 81 TRP A C 1
ATOM 657 O O . TRP A 1 81 ? -3.400 3.979 6.465 1.00 96.38 81 TRP A O 1
ATOM 667 N N . TRP A 1 82 ? -2.317 3.009 8.169 1.00 96.12 82 TRP A N 1
ATOM 668 C CA . TRP A 1 82 ? -1.796 4.272 8.698 1.00 96.12 82 TRP A CA 1
ATOM 669 C C . TRP A 1 82 ? -0.899 5.003 7.700 1.00 96.12 82 TRP A C 1
ATOM 671 O O . TRP A 1 82 ? -1.020 6.221 7.537 1.00 96.12 82 TRP A O 1
ATOM 681 N N . ALA A 1 83 ? -0.036 4.271 6.991 1.00 96.94 83 ALA A N 1
ATOM 682 C CA . ALA A 1 83 ? 0.782 4.847 5.931 1.00 96.94 83 ALA A CA 1
ATOM 683 C C . ALA A 1 83 ? -0.097 5.446 4.821 1.00 96.94 83 ALA A C 1
ATOM 685 O O . ALA A 1 83 ? 0.101 6.598 4.427 1.00 96.94 83 ALA A O 1
ATOM 686 N N . LEU A 1 84 ? -1.127 4.716 4.378 1.00 96.25 84 LEU A N 1
ATOM 687 C CA . LEU A 1 84 ? -2.094 5.192 3.390 1.00 96.25 84 LEU A CA 1
ATOM 688 C C . LEU A 1 84 ? -2.818 6.462 3.862 1.00 96.25 84 LEU A C 1
ATOM 690 O O . LEU A 1 84 ? -2.944 7.407 3.085 1.00 96.25 84 LEU A O 1
ATOM 694 N N . MET A 1 85 ? -3.235 6.535 5.130 1.00 94.56 85 MET A N 1
ATOM 695 C CA . MET A 1 85 ? -3.842 7.746 5.700 1.00 94.56 85 MET A CA 1
ATOM 696 C C . MET A 1 85 ? -2.869 8.925 5.704 1.00 94.56 85 MET A C 1
ATOM 698 O O . MET A 1 85 ? -3.251 10.047 5.364 1.00 94.56 85 MET A O 1
ATOM 702 N N . SER A 1 86 ? -1.598 8.676 6.027 1.00 94.31 86 SER A N 1
ATOM 703 C CA . SER A 1 86 ? -0.545 9.692 5.963 1.00 94.31 86 SER A CA 1
ATOM 704 C C . SER A 1 86 ? -0.346 10.216 4.537 1.00 94.31 86 SER A C 1
ATOM 706 O O . SER A 1 86 ? -0.242 11.426 4.331 1.00 94.31 86 SER A O 1
ATOM 708 N N . TRP A 1 87 ? -0.360 9.323 3.542 1.00 96.06 87 TRP A N 1
ATOM 709 C CA . TRP A 1 87 ? -0.288 9.686 2.126 1.00 96.06 87 TRP A CA 1
ATOM 710 C C . TRP A 1 87 ? -1.514 10.492 1.679 1.00 96.06 87 TRP A C 1
ATOM 712 O O . TRP A 1 87 ? -1.350 11.519 1.020 1.00 96.06 87 TRP A O 1
ATOM 722 N N . VAL A 1 88 ? -2.731 10.098 2.077 1.00 93.31 88 VAL A N 1
ATOM 723 C CA . VAL A 1 88 ? -3.955 10.853 1.757 1.00 93.31 88 VAL A CA 1
ATOM 724 C C . VAL A 1 88 ? -3.897 12.256 2.353 1.00 93.31 88 VAL A C 1
ATOM 726 O O . VAL A 1 88 ? -4.144 13.221 1.637 1.00 93.31 88 VAL A O 1
ATOM 729 N N . LYS A 1 89 ? -3.536 12.381 3.634 1.00 91.06 89 LYS A N 1
ATOM 730 C CA . LYS A 1 89 ? -3.428 13.678 4.315 1.00 91.06 89 LYS A CA 1
ATOM 731 C C . LYS A 1 89 ? -2.376 14.586 3.674 1.00 91.06 89 LYS A C 1
ATOM 733 O O . LYS A 1 89 ? -2.555 15.795 3.644 1.00 91.06 89 LYS A O 1
ATOM 738 N N . TYR A 1 90 ? -1.285 14.014 3.166 1.00 92.56 90 TYR A N 1
ATOM 739 C CA . TYR A 1 90 ? -0.245 14.781 2.483 1.00 92.56 90 TYR A CA 1
ATOM 740 C C . TYR A 1 90 ? -0.679 15.266 1.090 1.00 92.56 90 TYR A C 1
ATOM 742 O O . TYR A 1 90 ? -0.364 16.388 0.709 1.00 92.56 90 TYR A O 1
ATOM 750 N N . ASN A 1 91 ? -1.383 14.426 0.324 1.00 90.62 91 ASN A N 1
ATOM 751 C CA . ASN A 1 91 ? -1.708 14.704 -1.081 1.00 90.62 91 ASN A CA 1
ATOM 752 C C . ASN A 1 91 ? -3.065 15.380 -1.288 1.00 90.62 91 ASN A C 1
ATOM 754 O O . ASN A 1 91 ? -3.328 15.906 -2.370 1.00 90.62 91 ASN A O 1
ATOM 758 N N . TYR A 1 92 ? -3.936 15.357 -0.283 1.00 84.69 92 TYR A N 1
ATOM 759 C CA . TYR A 1 92 ? -5.255 15.954 -0.367 1.00 84.69 92 TYR A CA 1
ATOM 760 C C . TYR A 1 92 ? -5.521 16.827 0.849 1.00 84.69 92 TYR A C 1
ATOM 762 O O . TYR A 1 92 ? -5.668 16.314 1.958 1.00 84.69 92 TYR A O 1
ATOM 770 N N . ASP A 1 93 ? -5.678 18.124 0.608 1.00 70.75 93 ASP A N 1
ATOM 771 C CA . ASP A 1 93 ? -5.998 19.092 1.651 1.00 70.75 93 ASP A CA 1
ATOM 772 C C . ASP A 1 93 ? -7.291 18.715 2.395 1.00 70.75 93 ASP A C 1
ATOM 774 O O . ASP A 1 93 ? -8.261 18.212 1.801 1.00 70.75 93 ASP A O 1
ATOM 778 N N . GLU A 1 94 ? -7.302 18.962 3.706 1.00 62.12 94 GLU A N 1
ATOM 779 C CA . GLU A 1 94 ? -8.502 18.830 4.549 1.00 62.12 94 GLU A CA 1
ATOM 780 C C . GLU A 1 94 ? -9.583 19.839 4.108 1.00 62.12 94 GLU A C 1
ATOM 782 O O . GLU A 1 94 ? -10.776 19.555 4.204 1.00 62.12 94 GLU A O 1
ATOM 787 N N . ASP A 1 95 ? -9.167 20.945 3.483 1.00 56.97 95 ASP A N 1
ATOM 788 C CA . ASP A 1 95 ? -10.002 22.065 3.040 1.00 56.97 95 ASP A CA 1
ATOM 789 C C . ASP A 1 95 ? -10.607 21.895 1.638 1.00 56.97 95 ASP A C 1
ATOM 791 O O . ASP A 1 95 ? -10.991 22.877 1.005 1.00 56.97 95 ASP A O 1
ATOM 795 N N . THR A 1 96 ? -10.715 20.666 1.119 1.00 57.44 96 THR A N 1
ATOM 796 C CA . THR A 1 96 ? -11.525 20.426 -0.090 1.00 57.44 96 THR A CA 1
ATOM 797 C C . THR A 1 96 ? -12.961 20.112 0.345 1.00 57.44 96 THR A C 1
ATOM 799 O O . THR A 1 96 ? -13.256 18.954 0.660 1.00 57.44 96 THR A O 1
ATOM 802 N N . PRO A 1 97 ? -13.871 21.105 0.434 1.00 53.09 97 PRO A N 1
ATOM 803 C CA . PRO A 1 97 ? -15.218 20.868 0.928 1.00 53.09 97 PRO A CA 1
ATOM 804 C C . PRO A 1 97 ? -15.938 19.850 0.039 1.00 53.09 97 PRO A C 1
ATOM 806 O O . PRO A 1 97 ? -16.092 20.049 -1.164 1.00 53.09 97 PRO A O 1
ATOM 809 N N . GLY A 1 98 ? -16.394 18.761 0.660 1.00 59.53 98 GLY A N 1
ATOM 810 C CA . GLY A 1 98 ? -17.275 17.775 0.035 1.00 59.53 98 GLY A CA 1
ATOM 811 C C . GLY A 1 98 ? -16.619 16.490 -0.467 1.00 59.53 98 GLY A C 1
ATOM 812 O O . GLY A 1 98 ? -17.329 15.703 -1.077 1.00 59.53 98 GLY A O 1
ATOM 813 N N . THR A 1 99 ? -15.320 16.251 -0.236 1.00 70.62 99 THR A N 1
ATOM 814 C CA . THR A 1 99 ? -14.682 14.961 -0.583 1.00 70.62 99 THR A CA 1
ATOM 815 C C . THR A 1 99 ? -14.129 14.248 0.651 1.00 70.62 99 THR A C 1
ATOM 817 O O . THR A 1 99 ? -13.111 14.638 1.224 1.00 70.62 99 THR A O 1
ATOM 820 N N . THR A 1 100 ? -14.801 13.173 1.052 1.00 82.56 100 THR A N 1
ATOM 821 C CA . THR A 1 100 ? -14.386 12.261 2.126 1.00 82.56 100 THR A CA 1
ATOM 822 C C . THR A 1 100 ? -13.085 11.531 1.767 1.00 82.56 100 THR A C 1
ATOM 824 O O . THR A 1 100 ? -12.742 11.367 0.592 1.00 82.56 100 THR A O 1
ATOM 827 N N . VAL A 1 101 ? -12.358 11.021 2.770 1.00 85.31 101 VAL A N 1
ATOM 828 C CA . VAL A 1 101 ? -11.183 10.154 2.537 1.00 85.31 101 VAL A CA 1
ATOM 829 C C . VAL A 1 101 ? -11.560 8.939 1.688 1.00 85.31 101 VAL A C 1
ATOM 831 O O . VAL A 1 101 ? -10.802 8.529 0.807 1.00 85.31 101 VAL A O 1
ATOM 834 N N . ARG A 1 102 ? -12.772 8.412 1.884 1.00 86.12 102 ARG A N 1
ATOM 835 C CA . ARG A 1 102 ? -13.305 7.280 1.119 1.00 86.12 102 ARG A CA 1
ATOM 836 C C . ARG A 1 102 ? -13.427 7.588 -0.368 1.00 86.12 102 ARG A C 1
ATOM 838 O O . ARG A 1 102 ? -13.040 6.762 -1.187 1.00 86.12 102 ARG A O 1
ATOM 845 N N . GLU A 1 103 ? -13.898 8.778 -0.722 1.00 87.88 103 GLU A N 1
ATOM 846 C CA . GLU A 1 103 ? -13.985 9.218 -2.119 1.00 87.88 103 GLU A CA 1
ATOM 847 C C . GLU A 1 103 ? -12.600 9.469 -2.725 1.00 87.88 103 GLU A C 1
ATOM 849 O O . GLU A 1 103 ? -12.350 9.071 -3.863 1.00 87.88 103 GLU A O 1
ATOM 854 N N . LYS A 1 104 ? -11.669 10.052 -1.954 1.00 89.38 104 LYS A N 1
ATOM 855 C CA . LYS A 1 104 ? -10.273 10.260 -2.384 1.00 89.38 104 LYS A CA 1
ATOM 856 C C . LYS A 1 104 ? -9.586 8.923 -2.703 1.00 89.38 104 LYS A C 1
ATOM 858 O O . LYS A 1 104 ? -8.938 8.778 -3.747 1.00 89.38 104 LYS A O 1
ATOM 863 N N . LEU A 1 105 ? -9.771 7.920 -1.843 1.00 91.19 105 LEU A N 1
ATOM 864 C CA . LEU A 1 105 ? -9.219 6.576 -2.024 1.00 91.19 105 LEU A CA 1
ATOM 865 C C . LEU A 1 105 ? -9.936 5.789 -3.129 1.00 91.19 105 LEU A C 1
ATOM 867 O O . LEU A 1 105 ? -9.277 5.113 -3.922 1.00 91.19 105 LEU A O 1
ATOM 871 N N . GLY A 1 106 ? -11.259 5.910 -3.242 1.00 92.31 106 GLY A N 1
ATOM 872 C CA . GLY A 1 106 ? -12.063 5.242 -4.265 1.00 92.31 106 GLY A CA 1
ATOM 873 C C . GLY A 1 106 ? -11.773 3.740 -4.337 1.00 92.31 106 GLY A C 1
ATOM 874 O O . GLY A 1 106 ? -11.781 3.041 -3.324 1.00 92.31 106 GLY A O 1
ATOM 875 N N . ASN A 1 107 ? -11.443 3.250 -5.535 1.00 93.12 107 ASN A N 1
ATOM 876 C CA . ASN A 1 107 ? -11.158 1.830 -5.779 1.00 93.12 107 ASN A CA 1
ATOM 877 C C . ASN A 1 107 ? -9.939 1.290 -5.013 1.00 93.12 107 ASN A C 1
ATOM 879 O O . ASN A 1 107 ? -9.797 0.079 -4.905 1.00 93.12 107 ASN A O 1
ATOM 883 N N . MET A 1 108 ? -9.064 2.138 -4.460 1.00 94.81 108 MET A N 1
ATOM 884 C CA . MET A 1 108 ? -7.937 1.648 -3.655 1.00 94.81 108 MET A CA 1
ATOM 885 C C . MET A 1 108 ? -8.403 0.905 -2.400 1.00 94.81 108 MET A C 1
ATOM 887 O O . MET A 1 108 ? -7.736 -0.026 -1.956 1.00 94.81 108 MET A O 1
ATOM 891 N N . LEU A 1 109 ? -9.579 1.263 -1.871 1.00 94.00 109 LEU A N 1
ATOM 892 C CA . LEU A 1 109 ? -10.161 0.617 -0.695 1.00 94.00 109 LEU A CA 1
ATOM 893 C C . LEU A 1 109 ? -10.421 -0.878 -0.900 1.00 94.00 109 LEU A C 1
ATOM 895 O O . LEU A 1 109 ? -10.369 -1.624 0.069 1.00 94.00 109 LEU A O 1
ATOM 899 N N . SER A 1 110 ? -10.675 -1.335 -2.133 1.00 94.81 110 SER A N 1
ATOM 900 C CA . SER A 1 110 ? -10.911 -2.763 -2.389 1.00 94.81 110 SER A CA 1
ATOM 901 C C . SER A 1 110 ? -9.647 -3.615 -2.298 1.00 94.81 110 SER A C 1
ATOM 903 O O . SER A 1 110 ? -9.752 -4.837 -2.288 1.00 94.81 110 SER A O 1
ATOM 905 N N . TYR A 1 111 ? -8.465 -2.993 -2.280 1.00 96.31 111 TYR A N 1
ATOM 906 C CA . TYR A 1 111 ? -7.189 -3.697 -2.134 1.00 96.31 111 TYR A CA 1
ATOM 907 C C . TYR A 1 111 ? -6.733 -3.790 -0.675 1.00 96.31 111 TYR A C 1
ATOM 909 O O . TYR A 1 111 ? -5.881 -4.615 -0.368 1.00 96.31 111 TYR A O 1
ATOM 917 N N . VAL A 1 112 ? -7.320 -2.995 0.225 1.00 95.25 112 VAL A N 1
ATOM 918 C CA . VAL A 1 112 ? -7.017 -3.064 1.658 1.00 95.25 112 VAL A CA 1
ATOM 919 C C . VAL A 1 112 ? -7.653 -4.317 2.254 1.00 95.25 112 VAL A C 1
ATOM 921 O O . VAL A 1 112 ? -8.861 -4.547 2.140 1.00 95.25 112 VAL A O 1
ATOM 924 N N . ARG A 1 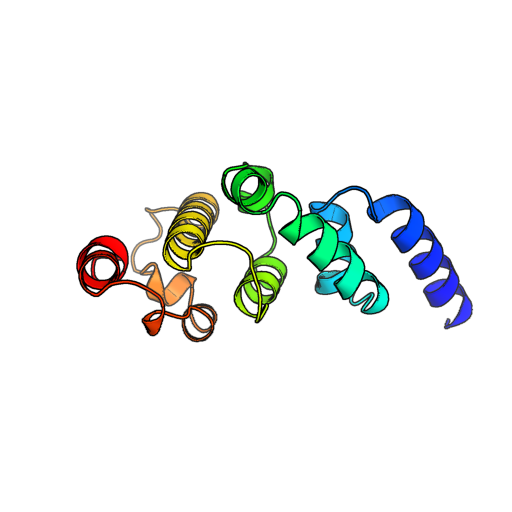113 ? -6.849 -5.129 2.938 1.00 95.50 113 ARG A N 1
ATOM 925 C CA . ARG A 1 113 ? -7.289 -6.393 3.541 1.00 95.50 113 ARG A CA 1
ATOM 926 C C . ARG A 1 113 ? -7.871 -6.160 4.927 1.00 95.50 113 ARG A C 1
ATOM 928 O O . ARG A 1 113 ? -7.343 -6.655 5.913 1.00 95.50 113 ARG A O 1
ATOM 935 N N . PHE A 1 114 ? -8.999 -5.459 5.027 1.00 95.31 114 PHE A N 1
ATOM 936 C CA . PHE A 1 114 ? -9.617 -5.121 6.322 1.00 95.31 114 PHE A CA 1
ATOM 937 C C . PHE A 1 114 ? -9.829 -6.319 7.267 1.00 95.31 114 PHE A C 1
ATOM 939 O O . PHE A 1 114 ? -9.790 -6.156 8.480 1.00 95.31 114 PHE A O 1
ATOM 946 N N . LEU A 1 115 ? -10.015 -7.527 6.725 1.00 95.12 115 LEU A N 1
ATOM 947 C CA . LEU A 1 115 ? -10.158 -8.761 7.508 1.00 95.12 115 LEU A CA 1
ATOM 948 C C . LEU A 1 115 ? -8.859 -9.235 8.185 1.00 95.12 115 LEU A C 1
ATOM 950 O O . LEU A 1 115 ? -8.921 -10.096 9.056 1.00 95.12 115 LEU A O 1
ATOM 954 N N . ALA A 1 116 ? -7.704 -8.705 7.782 1.00 95.19 116 ALA A N 1
ATOM 955 C CA . ALA A 1 116 ? -6.413 -8.954 8.417 1.00 95.19 116 ALA A CA 1
ATOM 956 C C . ALA A 1 116 ? -6.160 -8.039 9.631 1.00 95.19 116 ALA A C 1
ATOM 958 O O . ALA A 1 116 ? -5.188 -8.244 10.349 1.00 95.19 116 ALA A O 1
ATOM 959 N N . MET A 1 117 ? -7.027 -7.050 9.873 1.00 97.00 117 MET A N 1
ATOM 960 C CA . MET A 1 117 ? -6.993 -6.208 11.070 1.00 97.00 117 MET A CA 1
ATOM 961 C C . MET A 1 117 ? -7.842 -6.829 12.183 1.00 97.00 117 MET A C 1
ATOM 963 O O . MET A 1 117 ? -8.832 -7.523 11.929 1.00 97.00 117 MET A O 1
ATOM 967 N N . SER A 1 118 ? -7.517 -6.530 13.438 1.00 97.12 118 SER A N 1
ATOM 968 C CA . SER A 1 118 ? -8.410 -6.837 14.553 1.00 97.12 118 SER A CA 1
ATOM 969 C C . SER A 1 118 ? -9.699 -6.007 14.475 1.00 97.12 118 SER A C 1
ATOM 971 O O . SER A 1 118 ? -9.741 -4.910 13.914 1.00 97.12 118 SER A O 1
ATOM 973 N N . GLN A 1 119 ? -10.772 -6.495 15.107 1.00 96.44 119 GLN A N 1
ATOM 974 C CA . GLN A 1 119 ? -12.039 -5.752 15.183 1.00 96.44 119 GLN A CA 1
ATOM 975 C C . GLN A 1 119 ? -11.867 -4.375 15.835 1.00 96.44 119 GLN A C 1
ATOM 977 O O . GLN A 1 119 ? -12.536 -3.422 15.440 1.00 96.44 119 GLN A O 1
ATOM 982 N N . LYS A 1 120 ? -10.970 -4.281 16.826 1.00 96.56 120 LYS A N 1
ATOM 983 C CA . LYS A 1 120 ? -10.668 -3.031 17.519 1.00 96.56 120 LYS A CA 1
ATOM 984 C C . LYS A 1 120 ? -10.002 -2.037 16.572 1.00 96.56 120 LYS A C 1
ATOM 986 O O . LYS A 1 120 ? -10.506 -0.931 16.440 1.00 96.56 120 LYS A O 1
ATOM 991 N N . GLU A 1 121 ? -8.935 -2.444 15.887 1.00 96.94 121 GLU A N 1
ATOM 992 C CA . GLU A 1 121 ? -8.233 -1.593 14.917 1.00 96.94 121 GLU A CA 1
ATOM 993 C C . GLU A 1 121 ? -9.175 -1.128 13.811 1.00 96.94 121 GLU A C 1
ATOM 995 O O . GLU A 1 121 ? -9.268 0.062 13.537 1.00 96.94 121 GLU A O 1
ATOM 1000 N N . PHE A 1 122 ? -9.961 -2.037 13.235 1.00 95.75 122 PHE A N 1
ATOM 1001 C CA . PHE A 1 122 ? -10.919 -1.668 12.201 1.00 95.75 122 PHE A CA 1
ATOM 1002 C C . PHE A 1 122 ? -11.951 -0.640 12.702 1.00 95.75 122 PHE A C 1
ATOM 1004 O O . PHE A 1 122 ? -12.194 0.382 12.054 1.00 95.75 122 PHE A O 1
ATOM 1011 N N . ALA A 1 123 ? -12.553 -0.876 13.871 1.00 95.38 123 ALA A N 1
ATOM 1012 C CA . ALA A 1 123 ? -13.552 0.028 14.437 1.00 95.38 123 ALA A CA 1
ATOM 1013 C C . ALA A 1 123 ? -12.959 1.385 14.851 1.00 95.38 123 ALA A C 1
ATOM 1015 O O . ALA A 1 123 ? -13.622 2.417 14.723 1.00 95.38 123 ALA A O 1
ATOM 1016 N N . GLU A 1 124 ? -11.730 1.399 15.366 1.00 94.69 124 GLU A N 1
ATOM 1017 C CA . GLU A 1 124 ? -11.101 2.606 15.891 1.00 94.69 124 GLU A CA 1
ATOM 1018 C C . GLU A 1 124 ? -10.412 3.449 14.818 1.00 94.69 124 GLU A C 1
ATOM 1020 O O . GLU A 1 124 ? -10.483 4.674 14.928 1.00 94.69 124 GLU A O 1
ATOM 1025 N N . GLU A 1 125 ? -9.831 2.817 13.795 1.00 93.06 125 GLU A N 1
ATOM 1026 C CA . GLU A 1 125 ? -8.930 3.447 12.819 1.00 93.06 125 GLU A CA 1
ATOM 1027 C C . GLU A 1 125 ? -9.509 3.539 11.402 1.00 93.06 125 GLU A C 1
ATOM 1029 O O . GLU A 1 125 ? -9.100 4.424 10.657 1.00 93.06 125 GLU A O 1
ATOM 1034 N N . VAL A 1 126 ? -10.437 2.655 11.004 1.00 91.81 126 VAL A N 1
ATOM 1035 C CA . VAL A 1 126 ? -10.994 2.618 9.631 1.00 91.81 126 VAL A CA 1
ATOM 1036 C C . VAL A 1 126 ? -12.409 3.189 9.573 1.00 91.81 126 VAL A C 1
ATOM 1038 O O . VAL A 1 126 ? -12.757 3.954 8.674 1.00 91.81 126 VAL A O 1
ATOM 1041 N N . VAL A 1 127 ? -13.277 2.810 10.516 1.00 89.06 127 VAL A N 1
ATOM 1042 C CA . VAL A 1 127 ? -14.686 3.252 10.513 1.00 89.06 127 VAL A CA 1
ATOM 1043 C C . VAL A 1 127 ? -14.807 4.761 10.741 1.00 89.06 127 VAL A C 1
ATOM 1045 O O . VAL A 1 127 ? -15.724 5.381 10.208 1.00 89.06 127 VAL A O 1
ATOM 1048 N N . LYS A 1 128 ? -13.880 5.353 11.501 1.00 81.88 128 LYS A N 1
ATOM 1049 C CA . LYS A 1 128 ? -13.874 6.788 11.823 1.00 81.88 128 LYS A CA 1
ATOM 1050 C C . LYS A 1 128 ? -13.322 7.680 10.701 1.00 81.88 128 LYS A C 1
ATOM 1052 O O . LYS A 1 128 ? -13.372 8.899 10.850 1.00 81.88 128 LYS A O 1
ATOM 1057 N N . THR A 1 129 ? -12.781 7.090 9.634 1.00 79.12 129 THR A N 1
ATOM 1058 C CA . THR A 1 129 ? -12.184 7.780 8.478 1.00 79.12 129 THR A CA 1
ATOM 1059 C C . THR A 1 129 ? -13.200 8.038 7.365 1.00 79.12 129 THR A C 1
ATOM 1061 O O . THR A 1 129 ? -13.137 9.140 6.777 1.00 79.12 129 THR A O 1
#

pLDDT: mean 90.77, std 8.91, range [53.09, 97.75]

Foldseek 3Di:
DVVVVVVVLVVQLVVCLVPLQSLLCCVFVVVSVVSPVSSLVNCQVQVLVCLPDVSLLPHDPRSLLVVLQPPDHPDQLLSNLVSLVSSCCSPPPPPPPPADSCNVCPPSVVSRPLVSDDPCSCVPPPVVD

Radius of gyration: 16.3 Å; chains: 1; bounding box: 38×33×50 Å